Protein AF-A0A4S8QUR1-F1 (afdb_monomer)

Solvent-accessible surface area (backbone atoms only — not comparable to full-atom values): 4186 Å² total; per-residue (Å²): 133,66,66,68,58,55,57,52,52,53,50,56,51,53,48,52,51,51,44,53,51,31,50,51,51,26,54,51,28,48,52,50,28,53,55,39,44,54,34,32,77,69,66,75,41,61,69,65,58,33,53,54,34,46,53,51,24,54,51,30,47,52,51,35,48,40,60,72,67,46,86,80,80,86,90,129

pLDDT: mean 81.57, std 17.97, range [36.5, 98.25]

Sequence (76 aa):
MALSQSITMDRSFSHRIATRQALVYLRYAQAKTIAIAEAVLRGQFPINEWRQAYWLELGAETACIALHRGFGDHYH

Foldseek 3Di:
DPPVVVVVVVVVVVLVVQLVVLVVQLVVLVVVLVVVVVCVVVVNDPVVSSVVSVVSNVVSVVSNCCSVVPDDDPDD

Secondary structure (DSSP, 8-state):
--HHHHHHHHHHHHHHHHHHHHHHHHHHHHHHHHHHHHHHHTTSS-HHHHHHHHHHHHHHHHHHHHHHH-SS----

Structure (mmCIF, N/CA/C/O backbone):
data_AF-A0A4S8QUR1-F1
#
_entry.id   AF-A0A4S8QUR1-F1
#
loop_
_atom_site.group_PDB
_atom_site.id
_atom_site.type_symbol
_atom_site.label_atom_id
_atom_site.label_alt_id
_atom_site.label_comp_id
_atom_site.label_asym_id
_atom_site.label_entity_id
_atom_site.label_seq_id
_atom_site.pdbx_PDB_ins_code
_atom_site.Cartn_x
_atom_site.Cartn_y
_atom_site.Cartn_z
_atom_site.occupancy
_atom_site.B_iso_or_equiv
_atom_site.auth_seq_id
_atom_site.auth_comp_id
_atom_site.auth_asym_id
_atom_site.auth_atom_id
_atom_site.pdbx_PDB_model_num
ATOM 1 N N . MET A 1 1 ? 21.825 -6.614 -38.816 1.00 48.59 1 MET A N 1
ATOM 2 C CA . MET A 1 1 ? 21.934 -5.675 -37.672 1.00 48.59 1 MET A CA 1
ATOM 3 C C . MET A 1 1 ? 20.615 -4.972 -37.283 1.00 48.59 1 MET A C 1
ATOM 5 O O . MET A 1 1 ? 20.663 -4.084 -36.449 1.00 48.59 1 MET A O 1
ATOM 9 N N . ALA A 1 2 ? 19.432 -5.382 -37.776 1.00 52.62 2 ALA A N 1
ATOM 10 C CA . ALA A 1 2 ? 18.153 -4.705 -37.473 1.00 52.62 2 ALA A CA 1
ATOM 11 C C . ALA A 1 2 ? 17.346 -5.306 -36.294 1.00 52.62 2 ALA A C 1
ATOM 13 O O . ALA A 1 2 ? 16.565 -4.609 -35.655 1.00 52.62 2 ALA A O 1
ATOM 14 N N . LEU A 1 3 ? 17.557 -6.585 -35.954 1.00 53.03 3 LEU A N 1
ATOM 15 C CA . LEU A 1 3 ? 16.791 -7.274 -34.900 1.00 53.03 3 LEU A CA 1
ATOM 16 C C . LEU A 1 3 ? 17.094 -6.740 -33.488 1.00 53.03 3 LEU A C 1
ATOM 18 O O . LEU A 1 3 ? 16.180 -6.588 -32.682 1.00 53.03 3 LEU A O 1
ATOM 22 N N . SER A 1 4 ? 18.355 -6.378 -33.221 1.00 52.34 4 SER A N 1
ATOM 23 C CA . SER A 1 4 ? 18.812 -5.864 -31.919 1.00 52.34 4 SER A CA 1
ATOM 24 C C . SER A 1 4 ? 18.119 -4.554 -31.514 1.00 52.34 4 SER A C 1
ATOM 26 O O . SER A 1 4 ? 17.720 -4.405 -30.360 1.00 52.34 4 SER A O 1
ATOM 28 N N . GLN A 1 5 ? 17.894 -3.644 -32.473 1.00 53.44 5 GLN A N 1
ATOM 29 C CA . GLN A 1 5 ? 17.254 -2.343 -32.228 1.00 53.44 5 GLN A CA 1
ATOM 30 C C . GLN A 1 5 ? 15.741 -2.462 -31.984 1.00 53.44 5 GLN A C 1
ATOM 32 O O . GLN A 1 5 ? 15.194 -1.750 -31.144 1.00 53.44 5 GLN A O 1
ATOM 37 N N . SER A 1 6 ? 15.063 -3.398 -32.661 1.00 55.12 6 SER A N 1
ATOM 38 C CA . SER A 1 6 ? 13.623 -3.621 -32.449 1.00 55.12 6 SER A CA 1
ATOM 39 C C . SER A 1 6 ? 13.316 -4.181 -31.051 1.00 55.12 6 SER A C 1
ATOM 41 O O . SER A 1 6 ? 12.398 -3.711 -30.384 1.00 55.12 6 SER A O 1
ATOM 43 N N . ILE A 1 7 ? 14.152 -5.106 -30.556 1.00 58.94 7 ILE A N 1
ATOM 44 C CA . ILE A 1 7 ? 13.994 -5.743 -29.238 1.00 58.94 7 ILE A CA 1
ATOM 45 C C . ILE A 1 7 ? 14.274 -4.744 -28.104 1.00 58.94 7 ILE A C 1
ATOM 47 O O . ILE A 1 7 ? 13.624 -4.781 -27.059 1.00 58.94 7 ILE A O 1
ATOM 51 N N . THR A 1 8 ? 15.225 -3.823 -28.294 1.00 57.94 8 THR A N 1
ATOM 52 C CA . THR A 1 8 ? 15.523 -2.773 -27.304 1.00 57.94 8 THR A CA 1
ATOM 53 C C . THR A 1 8 ? 14.430 -1.707 -27.240 1.00 57.94 8 THR A C 1
ATOM 55 O O . THR A 1 8 ? 14.068 -1.281 -26.140 1.00 57.94 8 THR A O 1
ATOM 58 N N . MET A 1 9 ? 13.849 -1.309 -28.379 1.00 60.19 9 MET A N 1
ATOM 59 C CA . MET A 1 9 ? 12.717 -0.374 -28.399 1.00 60.19 9 MET A CA 1
ATOM 60 C C . MET A 1 9 ? 11.494 -0.936 -27.665 1.00 60.19 9 MET A C 1
ATOM 62 O O . MET A 1 9 ? 10.935 -0.236 -26.817 1.00 60.19 9 MET A O 1
ATOM 66 N N . ASP A 1 10 ? 11.136 -2.196 -27.920 1.00 64.25 10 ASP A N 1
ATOM 67 C CA . ASP A 1 10 ? 9.960 -2.847 -27.328 1.00 64.25 10 ASP A CA 1
ATOM 68 C C . ASP A 1 10 ? 10.089 -3.025 -25.800 1.00 64.25 10 ASP A C 1
ATOM 70 O O . ASP A 1 10 ? 9.176 -2.703 -25.030 1.00 64.25 10 ASP A O 1
ATOM 74 N N . ARG A 1 11 ? 11.289 -3.389 -25.320 1.00 60.28 11 ARG A N 1
ATOM 75 C CA . ARG A 1 11 ? 11.604 -3.429 -23.879 1.00 60.28 11 ARG A CA 1
ATOM 76 C C . ARG A 1 11 ? 11.497 -2.053 -23.223 1.00 60.28 11 ARG A C 1
ATOM 78 O O . ARG A 1 11 ? 10.928 -1.939 -22.141 1.00 60.28 11 ARG A O 1
ATOM 85 N N . SER A 1 12 ? 11.992 -0.999 -23.877 1.00 66.62 12 SER A N 1
ATOM 86 C CA . SER A 1 12 ? 11.938 0.370 -23.338 1.00 66.62 12 SER A CA 1
ATOM 87 C C . SER A 1 12 ? 10.508 0.920 -23.233 1.00 66.62 12 SER A C 1
ATOM 89 O O . SER A 1 12 ? 10.209 1.728 -22.349 1.00 66.62 12 SER A O 1
ATOM 91 N N . PHE A 1 13 ? 9.624 0.515 -24.148 1.00 68.38 13 PHE A N 1
ATOM 92 C CA . PHE A 1 13 ? 8.223 0.924 -24.170 1.00 68.38 13 PHE A CA 1
ATOM 93 C C . PHE A 1 13 ? 7.418 0.155 -23.119 1.00 68.38 13 PHE A C 1
ATOM 95 O O . PHE A 1 13 ? 6.739 0.769 -22.294 1.00 68.38 13 PHE A O 1
ATOM 102 N N . SER A 1 14 ? 7.596 -1.167 -23.069 1.00 76.44 14 SER A N 1
ATOM 103 C CA . SER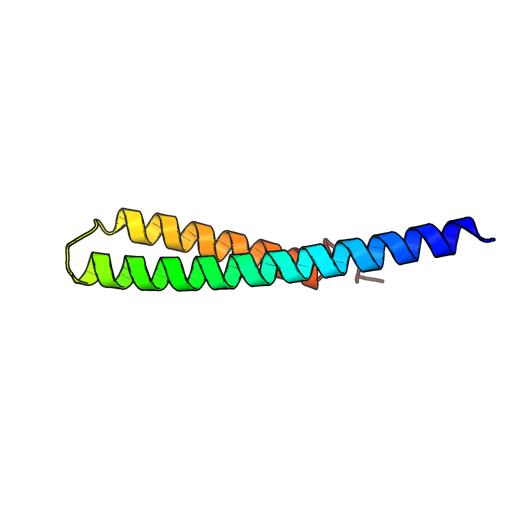 A 1 14 ? 6.994 -2.044 -22.059 1.00 76.44 14 SER A CA 1
ATOM 104 C C . SER A 1 14 ? 7.392 -1.637 -20.638 1.00 76.44 14 SER A C 1
ATOM 106 O O . SER A 1 14 ? 6.539 -1.526 -19.759 1.00 76.44 14 SER A O 1
ATOM 108 N N . HIS A 1 15 ? 8.669 -1.309 -20.426 1.00 75.31 15 HIS A N 1
ATOM 109 C CA . HIS A 1 15 ? 9.170 -0.815 -19.145 1.00 75.31 15 HIS A CA 1
ATOM 110 C C . HIS A 1 15 ? 8.510 0.508 -18.741 1.00 75.31 15 HIS A C 1
ATOM 112 O O . HIS A 1 15 ? 8.034 0.645 -17.619 1.00 75.31 15 HIS A O 1
ATOM 118 N N . ARG A 1 16 ? 8.408 1.477 -19.662 1.00 78.00 16 ARG A N 1
ATOM 119 C CA . ARG A 1 16 ? 7.743 2.765 -19.397 1.00 78.00 16 ARG A CA 1
ATOM 120 C C . ARG A 1 16 ? 6.270 2.598 -19.021 1.00 78.00 16 ARG A C 1
ATOM 122 O O . ARG A 1 16 ? 5.796 3.289 -18.117 1.00 78.00 16 ARG A O 1
ATOM 129 N N . ILE A 1 17 ? 5.552 1.688 -19.681 1.00 82.19 17 ILE A N 1
ATOM 130 C CA . ILE A 1 17 ? 4.159 1.373 -19.338 1.00 82.19 17 ILE A CA 1
ATOM 131 C C . ILE A 1 17 ? 4.081 0.735 -17.949 1.00 82.19 17 ILE A C 1
ATOM 133 O O . ILE A 1 17 ? 3.278 1.186 -17.132 1.00 82.19 17 ILE A O 1
ATOM 137 N N . ALA A 1 18 ? 4.940 -0.244 -17.657 1.00 82.75 18 ALA A N 1
ATOM 138 C CA . ALA A 1 18 ? 4.986 -0.913 -16.360 1.00 82.75 18 ALA A CA 1
ATOM 139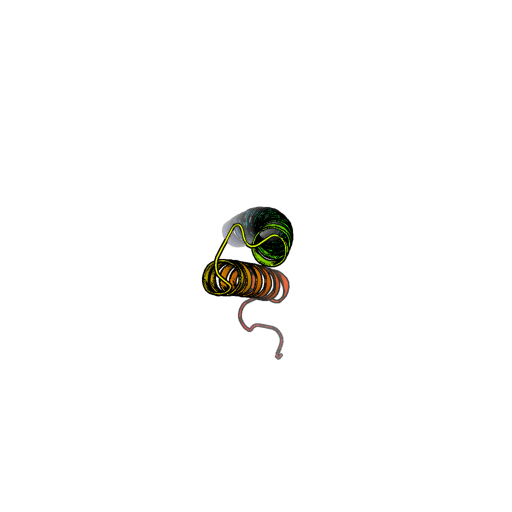 C C . ALA A 1 18 ? 5.287 0.072 -15.218 1.00 82.75 18 ALA A C 1
ATOM 141 O O . ALA A 1 18 ? 4.561 0.102 -14.226 1.00 82.75 18 ALA A O 1
ATOM 142 N N . THR A 1 19 ? 6.286 0.948 -15.378 1.00 82.44 19 THR A N 1
ATOM 143 C CA . THR A 1 19 ? 6.600 1.998 -14.396 1.00 82.44 19 THR A CA 1
ATOM 144 C C . THR A 1 19 ? 5.411 2.936 -14.184 1.00 82.44 19 THR A C 1
ATOM 146 O O . THR A 1 19 ? 5.066 3.258 -13.048 1.00 82.44 19 THR A O 1
ATOM 149 N N . ARG A 1 20 ? 4.739 3.364 -15.261 1.00 85.31 20 ARG A N 1
ATOM 150 C CA . ARG A 1 20 ? 3.574 4.252 -15.156 1.00 85.31 20 ARG A CA 1
ATOM 151 C C . ARG A 1 20 ? 2.409 3.581 -14.430 1.00 85.31 20 ARG A C 1
ATOM 153 O O . ARG A 1 20 ? 1.776 4.224 -13.598 1.00 85.31 20 ARG A O 1
ATOM 160 N N . GLN A 1 21 ? 2.129 2.314 -14.725 1.00 87.19 21 GLN A N 1
ATOM 161 C CA . GLN A 1 21 ? 1.085 1.556 -14.035 1.00 87.19 21 GLN A CA 1
ATOM 162 C C . GLN A 1 21 ? 1.424 1.365 -12.556 1.00 87.19 21 GLN A C 1
ATOM 164 O O . GLN A 1 21 ? 0.574 1.628 -11.711 1.00 87.19 21 GLN A O 1
ATOM 169 N N . ALA A 1 22 ? 2.667 1.007 -12.226 1.00 86.94 22 ALA A N 1
ATOM 170 C CA . ALA A 1 22 ? 3.111 0.865 -10.841 1.00 86.94 22 ALA A CA 1
ATOM 171 C C . ALA A 1 22 ? 2.951 2.166 -10.039 1.00 86.94 22 ALA A C 1
ATOM 173 O O . ALA A 1 22 ? 2.459 2.132 -8.914 1.00 86.94 22 ALA A O 1
ATOM 174 N N . LEU A 1 23 ? 3.258 3.323 -10.636 1.00 89.25 23 LEU A N 1
ATOM 175 C CA . LEU A 1 23 ? 3.016 4.630 -10.012 1.00 89.25 23 LEU A CA 1
ATOM 176 C C . LEU A 1 23 ? 1.528 4.900 -9.754 1.00 89.25 23 LEU A C 1
ATOM 178 O O . LEU A 1 23 ? 1.173 5.461 -8.718 1.00 89.25 23 LEU A O 1
ATOM 182 N N . VAL A 1 24 ? 0.648 4.513 -10.682 1.00 91.06 24 VAL A N 1
ATOM 183 C CA . VAL A 1 24 ? -0.806 4.638 -10.493 1.00 91.06 24 VAL A CA 1
ATOM 184 C C . VAL A 1 24 ? -1.276 3.736 -9.350 1.00 91.06 24 VAL A C 1
ATOM 186 O O . VAL A 1 24 ? -2.014 4.200 -8.481 1.00 91.06 24 VAL A O 1
ATOM 189 N N . TYR A 1 25 ? -0.812 2.486 -9.307 1.00 90.12 25 TYR A N 1
ATOM 190 C CA . TYR A 1 25 ? -1.139 1.551 -8.230 1.00 90.12 25 TYR A CA 1
ATOM 191 C C . TYR A 1 25 ? -0.629 2.022 -6.867 1.00 90.12 25 TYR A C 1
ATOM 193 O O . TYR A 1 25 ? -1.375 1.937 -5.896 1.00 90.12 25 TYR A O 1
ATOM 201 N N . LEU A 1 26 ? 0.585 2.575 -6.793 1.00 93.56 26 LEU A N 1
ATOM 202 C CA . LE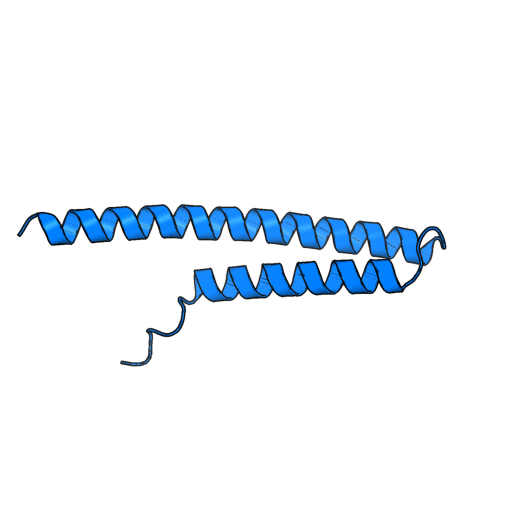U A 1 26 ? 1.128 3.142 -5.558 1.00 93.56 26 LEU A CA 1
ATOM 203 C C . LEU A 1 26 ? 0.261 4.295 -5.043 1.00 93.56 26 LEU A C 1
ATOM 205 O O . LEU A 1 26 ? -0.142 4.287 -3.885 1.00 93.56 26 LEU A O 1
ATOM 209 N N . ARG A 1 27 ? -0.103 5.249 -5.910 1.00 94.88 27 ARG A N 1
ATOM 210 C CA . ARG A 1 27 ? -0.986 6.366 -5.525 1.00 94.88 27 ARG A CA 1
ATOM 211 C C . ARG A 1 27 ? -2.353 5.885 -5.047 1.00 94.88 27 ARG A C 1
ATOM 213 O O . ARG A 1 27 ? -2.899 6.429 -4.091 1.00 94.88 27 ARG A O 1
ATOM 220 N N . TYR A 1 28 ? -2.906 4.871 -5.709 1.00 94.94 28 TYR A N 1
ATOM 221 C CA . TYR A 1 28 ? -4.165 4.264 -5.292 1.00 94.94 28 TYR A CA 1
ATOM 222 C C . TYR A 1 28 ? -4.041 3.585 -3.921 1.00 94.94 28 TYR A C 1
ATOM 224 O O . TYR A 1 28 ? -4.900 3.784 -3.063 1.00 94.94 28 TYR A O 1
ATOM 232 N N . ALA A 1 29 ? -2.966 2.826 -3.695 1.00 94.06 29 ALA A N 1
ATOM 233 C CA . ALA A 1 29 ? -2.710 2.167 -2.420 1.00 94.06 29 ALA A CA 1
ATOM 234 C C . ALA A 1 29 ? -2.543 3.185 -1.282 1.00 94.06 29 ALA A C 1
ATOM 236 O O . ALA A 1 29 ? -3.217 3.050 -0.268 1.00 94.06 29 ALA A O 1
ATOM 237 N N . GLN A 1 30 ? -1.771 4.256 -1.494 1.00 96.62 30 GLN A N 1
ATOM 238 C CA . GLN A 1 30 ? -1.615 5.368 -0.546 1.00 96.62 30 GLN A CA 1
ATOM 239 C C . GLN A 1 30 ? -2.961 6.000 -0.171 1.00 96.62 30 GLN A C 1
ATOM 241 O O . GLN A 1 30 ? -3.294 6.128 1.007 1.00 96.62 30 GLN A O 1
ATOM 246 N N . ALA A 1 31 ? -3.778 6.353 -1.170 1.00 96.56 31 ALA A N 1
ATOM 247 C CA . ALA A 1 31 ? -5.101 6.926 -0.927 1.00 96.56 31 ALA A CA 1
ATOM 248 C C . ALA A 1 31 ? -6.002 5.967 -0.130 1.00 96.56 31 ALA A C 1
ATOM 250 O O . ALA A 1 31 ? -6.713 6.388 0.784 1.00 96.56 31 ALA A O 1
ATOM 251 N N . LYS A 1 32 ? -5.942 4.666 -0.440 1.00 95.75 32 LYS A N 1
ATOM 252 C CA . LYS A 1 32 ? -6.692 3.630 0.274 1.00 95.75 32 LYS A CA 1
ATOM 253 C C . LY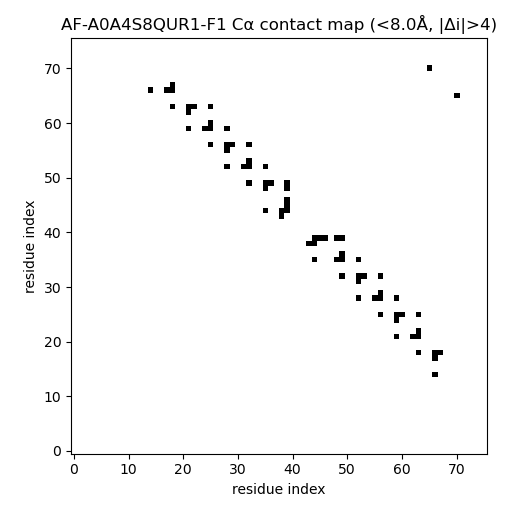S A 1 32 ? -6.225 3.484 1.725 1.00 95.75 32 LYS A C 1
ATOM 255 O O . LYS A 1 32 ? -7.074 3.403 2.611 1.00 95.75 32 LYS A O 1
ATOM 260 N N . THR A 1 33 ? -4.918 3.473 1.984 1.00 97.69 33 THR A N 1
ATOM 261 C CA . THR A 1 33 ? -4.372 3.397 3.347 1.00 97.69 33 THR A CA 1
ATOM 262 C C . THR A 1 33 ? -4.816 4.588 4.185 1.00 97.69 33 THR A C 1
ATOM 264 O O . THR A 1 33 ? -5.250 4.388 5.317 1.00 97.69 33 THR A O 1
ATOM 267 N N . ILE A 1 34 ? -4.781 5.807 3.629 1.00 97.62 34 ILE A N 1
ATOM 268 C CA . ILE A 1 34 ? -5.251 7.021 4.317 1.00 97.62 34 ILE A CA 1
ATOM 269 C C . ILE A 1 34 ? -6.742 6.904 4.652 1.00 97.62 34 ILE A C 1
ATOM 271 O O . ILE A 1 34 ? -7.127 7.083 5.805 1.00 97.62 34 ILE A O 1
ATOM 275 N N . ALA A 1 35 ? -7.578 6.528 3.679 1.00 97.75 35 ALA A N 1
ATOM 276 C CA . ALA A 1 35 ? -9.016 6.375 3.899 1.00 97.75 35 ALA A CA 1
ATOM 277 C C . ALA A 1 35 ? -9.337 5.322 4.978 1.00 97.75 35 ALA A C 1
ATOM 279 O O . ALA A 1 35 ? -10.209 5.533 5.822 1.00 97.75 35 ALA A O 1
ATOM 280 N N . ILE A 1 36 ? -8.615 4.197 4.988 1.00 97.25 36 ILE A N 1
ATOM 281 C CA . ILE A 1 36 ? -8.787 3.156 6.008 1.00 97.25 36 ILE A CA 1
ATOM 282 C C . ILE A 1 36 ? -8.260 3.629 7.366 1.00 97.25 36 ILE A C 1
ATOM 284 O O . ILE A 1 36 ? -8.895 3.350 8.379 1.00 97.25 36 ILE A O 1
ATOM 288 N N . ALA A 1 37 ? -7.154 4.377 7.414 1.00 97.69 37 ALA A N 1
ATOM 289 C CA . ALA A 1 37 ? -6.654 4.966 8.655 1.00 97.69 37 ALA A CA 1
ATOM 290 C C . ALA A 1 37 ? -7.703 5.892 9.288 1.00 97.69 37 ALA A C 1
ATOM 292 O O . ALA A 1 37 ? -7.998 5.764 10.475 1.00 97.69 37 ALA A O 1
ATOM 293 N N . GLU A 1 38 ? -8.329 6.765 8.494 1.00 98.25 38 GLU A N 1
ATOM 294 C CA . GLU A 1 38 ? -9.423 7.622 8.962 1.00 98.25 38 GLU A CA 1
ATOM 295 C C . GLU A 1 38 ? -10.618 6.808 9.476 1.00 98.25 38 GLU A C 1
ATOM 297 O O . GLU A 1 38 ? -11.171 7.121 10.531 1.00 98.25 38 GLU A O 1
ATOM 302 N N . ALA A 1 39 ? -11.005 5.744 8.769 1.00 97.38 39 ALA A N 1
ATOM 303 C CA . ALA A 1 39 ? -12.096 4.866 9.187 1.00 97.38 39 ALA A CA 1
ATOM 304 C C . ALA A 1 39 ? -11.779 4.114 10.495 1.00 97.38 39 ALA A C 1
ATOM 306 O O . ALA A 1 39 ? -12.654 3.983 11.353 1.00 97.38 39 ALA A O 1
ATOM 307 N N . VAL A 1 40 ? -10.532 3.675 10.694 1.00 97.44 40 VAL A N 1
ATOM 308 C CA . VAL A 1 40 ? -10.075 3.066 11.953 1.00 97.44 40 VAL A CA 1
ATOM 309 C C . VAL A 1 40 ? -10.105 4.081 13.095 1.00 97.44 40 VAL A C 1
ATOM 311 O O . VAL A 1 40 ? -10.620 3.768 14.167 1.00 97.44 40 VAL A O 1
ATOM 314 N N . LEU A 1 41 ? -9.636 5.313 12.872 1.00 97.25 41 LEU A N 1
ATOM 315 C CA . LEU A 1 41 ? -9.695 6.385 13.878 1.00 97.25 41 LEU A CA 1
ATOM 316 C C . LEU A 1 41 ? -11.136 6.745 14.271 1.00 97.25 41 LEU A C 1
ATOM 318 O O . LEU A 1 41 ? -11.387 7.131 15.409 1.00 97.25 41 LEU A O 1
ATOM 322 N N . ARG A 1 42 ? -12.092 6.582 13.349 1.00 98.12 42 ARG A N 1
ATOM 323 C CA . ARG A 1 42 ? -13.533 6.745 13.604 1.00 98.12 42 ARG A CA 1
ATOM 324 C C . ARG A 1 42 ? -14.194 5.507 14.225 1.00 98.12 42 ARG A C 1
ATOM 326 O O . ARG A 1 42 ? -15.398 5.531 14.460 1.00 98.12 42 ARG A O 1
ATOM 333 N N . GLY A 1 43 ? -13.449 4.423 14.454 1.00 97.00 43 GLY A N 1
ATOM 334 C CA . GLY A 1 43 ? -13.970 3.161 14.988 1.00 97.00 43 GLY A CA 1
ATOM 335 C C . GLY A 1 43 ? -14.844 2.366 14.012 1.00 97.00 43 GLY A C 1
ATOM 336 O O . GLY A 1 43 ? -15.548 1.454 14.432 1.00 97.00 43 GLY A O 1
ATOM 337 N N . GLN A 1 44 ? -14.825 2.701 12.718 1.00 97.88 44 GLN A N 1
ATOM 338 C CA . GLN A 1 44 ? -15.629 2.037 11.683 1.00 97.88 44 GLN A CA 1
ATOM 339 C C . GLN A 1 44 ? -14.997 0.721 11.218 1.00 97.88 44 GLN A C 1
ATOM 341 O O . GLN A 1 44 ? -15.708 -0.200 10.823 1.00 97.88 44 GLN A O 1
ATOM 346 N N . PHE A 1 45 ? -13.667 0.628 11.292 1.00 96.50 45 PHE A N 1
ATOM 347 C CA . PHE A 1 45 ? -12.906 -0.574 10.969 1.00 96.50 45 PHE A CA 1
ATOM 348 C C . PHE A 1 45 ? -11.949 -0.960 12.098 1.00 96.50 45 PHE A C 1
ATOM 350 O O . PHE A 1 45 ? -11.470 -0.092 12.832 1.00 96.50 45 PHE A O 1
ATOM 357 N N . PRO A 1 46 ? -11.626 -2.258 12.237 1.00 97.38 46 PRO A N 1
ATOM 358 C CA . PRO A 1 46 ? -10.591 -2.698 13.158 1.00 97.38 46 PRO A CA 1
ATOM 359 C C . PRO A 1 46 ? -9.198 -2.325 12.635 1.00 97.38 46 PRO A C 1
ATOM 361 O O . PRO A 1 46 ? -8.956 -2.263 11.430 1.00 97.38 46 PRO A O 1
ATOM 364 N N . ILE A 1 47 ? -8.232 -2.183 13.548 1.00 95.94 47 ILE A N 1
ATOM 365 C CA . ILE A 1 47 ? -6.829 -1.855 13.223 1.00 95.94 47 ILE A CA 1
ATOM 366 C C . ILE A 1 47 ? -6.175 -2.837 12.230 1.00 95.94 47 ILE A C 1
ATOM 368 O O . ILE A 1 47 ? -5.237 -2.482 11.516 1.00 95.94 47 ILE A O 1
ATOM 372 N N . ASN A 1 48 ? -6.680 -4.072 12.153 1.00 97.50 48 ASN A N 1
ATOM 373 C CA . ASN A 1 48 ? -6.202 -5.077 11.207 1.00 97.50 48 ASN A CA 1
ATOM 374 C C . ASN A 1 48 ? -6.464 -4.689 9.742 1.00 97.50 48 ASN A C 1
ATOM 376 O O . ASN A 1 48 ? -5.630 -5.009 8.899 1.00 97.50 48 ASN A O 1
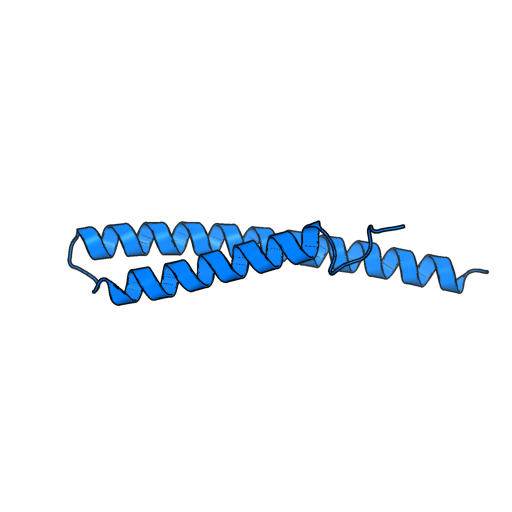ATOM 380 N N . GLU A 1 49 ? -7.546 -3.963 9.442 1.00 95.75 49 GLU A N 1
ATOM 381 C CA . GLU A 1 49 ? -7.829 -3.469 8.084 1.00 95.75 49 GLU A CA 1
ATOM 382 C C . GLU A 1 49 ? -6.777 -2.451 7.643 1.00 95.75 49 GLU A C 1
ATOM 384 O O . GLU A 1 49 ? -6.237 -2.529 6.539 1.00 95.75 49 GLU A O 1
ATOM 389 N N . TRP A 1 50 ? -6.404 -1.532 8.541 1.00 96.19 50 TRP A N 1
ATOM 390 C CA . TRP A 1 50 ? -5.321 -0.588 8.273 1.00 96.19 50 TRP A CA 1
ATOM 391 C C . TRP A 1 50 ? -3.991 -1.309 8.047 1.00 96.19 50 TRP A C 1
ATOM 393 O O . TRP A 1 50 ? -3.274 -0.994 7.100 1.00 96.19 50 TRP A O 1
ATOM 403 N N . ARG A 1 51 ? -3.686 -2.335 8.853 1.00 96.69 51 ARG A N 1
ATOM 404 C CA . ARG A 1 51 ? -2.467 -3.138 8.681 1.00 96.69 51 ARG A CA 1
ATOM 405 C C . ARG A 1 51 ? -2.421 -3.819 7.311 1.00 96.69 51 ARG A C 1
ATOM 407 O O . ARG A 1 51 ? -1.371 -3.824 6.678 1.00 96.69 51 ARG A O 1
ATOM 414 N N . GLN A 1 52 ? -3.533 -4.390 6.850 1.00 95.50 52 GLN A N 1
ATOM 415 C CA . GLN A 1 52 ? -3.610 -5.004 5.521 1.00 95.50 52 GLN A CA 1
ATOM 416 C C . GLN A 1 52 ? -3.410 -3.971 4.405 1.00 95.50 52 GLN A C 1
ATOM 418 O O . GLN A 1 52 ? -2.652 -4.224 3.471 1.00 95.50 52 GLN A O 1
ATOM 423 N N . ALA A 1 53 ? -4.041 -2.799 4.518 1.00 94.31 53 ALA A N 1
ATOM 424 C CA . ALA A 1 53 ? -3.874 -1.710 3.558 1.00 94.31 53 ALA A CA 1
ATOM 425 C C . ALA A 1 53 ? -2.418 -1.227 3.481 1.00 94.31 53 ALA A C 1
ATOM 427 O O . ALA A 1 53 ? -1.867 -1.099 2.390 1.00 94.31 53 ALA A O 1
ATOM 428 N N . TYR A 1 54 ? -1.773 -1.070 4.638 1.00 95.56 54 TYR A N 1
ATOM 429 C CA . TYR A 1 54 ? -0.374 -0.669 4.736 1.00 95.56 54 TYR A CA 1
ATOM 430 C C . TYR A 1 54 ? 0.579 -1.668 4.059 1.00 95.56 54 TYR A C 1
ATOM 432 O O . TYR A 1 54 ? 1.478 -1.267 3.324 1.00 95.56 54 TYR A O 1
ATOM 440 N N . TRP A 1 55 ? 0.360 -2.978 4.226 1.00 96.06 55 TRP A N 1
ATOM 441 C CA . TRP A 1 55 ? 1.162 -3.991 3.525 1.00 96.06 55 TRP A CA 1
ATOM 442 C C . TRP A 1 55 ? 1.007 -3.927 2.000 1.00 96.06 55 TRP A C 1
ATOM 444 O O . TRP A 1 55 ? 1.982 -4.145 1.278 1.00 96.06 55 TRP A O 1
ATOM 454 N N . LEU A 1 56 ? -0.191 -3.610 1.498 1.00 92.81 56 LEU A N 1
ATOM 455 C CA . LEU A 1 56 ? -0.419 -3.424 0.061 1.00 92.81 56 LEU A CA 1
ATOM 456 C C . LEU A 1 56 ? 0.308 -2.186 -0.475 1.00 92.81 56 LEU A C 1
ATOM 458 O O . LEU A 1 56 ? 0.887 -2.245 -1.559 1.00 92.81 56 LEU A O 1
ATOM 462 N N . GLU A 1 57 ? 0.302 -1.087 0.279 1.00 94.69 57 GLU A N 1
ATOM 463 C CA . GLU A 1 57 ? 1.051 0.126 -0.059 1.00 94.69 57 GLU A CA 1
ATOM 464 C C . GLU A 1 57 ? 2.556 -0.141 -0.124 1.00 94.69 57 GLU A C 1
ATOM 466 O O . GLU A 1 57 ? 3.185 0.171 -1.135 1.00 94.69 57 GLU A O 1
ATOM 471 N N . LEU A 1 58 ? 3.109 -0.815 0.889 1.00 94.75 58 LEU A N 1
ATOM 472 C CA . LEU A 1 58 ? 4.525 -1.181 0.925 1.00 94.75 58 LEU A CA 1
ATOM 473 C C . LEU A 1 58 ? 4.914 -2.083 -0.260 1.00 94.75 58 LEU A C 1
ATOM 475 O O . LEU A 1 58 ? 5.964 -1.903 -0.882 1.00 94.75 58 LEU A O 1
ATOM 479 N N . GLY A 1 59 ? 4.054 -3.045 -0.611 1.00 92.06 59 GLY A N 1
ATOM 480 C CA . GLY A 1 59 ? 4.242 -3.897 -1.785 1.00 92.06 59 GLY A CA 1
ATOM 481 C C . GLY A 1 59 ? 4.247 -3.105 -3.096 1.00 92.06 59 GLY A C 1
ATOM 482 O O . GLY A 1 59 ? 5.116 -3.322 -3.944 1.00 92.06 59 GLY A O 1
ATOM 483 N N . ALA A 1 60 ? 3.325 -2.151 -3.253 1.00 90.69 60 ALA A N 1
ATOM 484 C CA . ALA A 1 60 ? 3.264 -1.282 -4.426 1.00 90.69 60 ALA A CA 1
ATOM 485 C C . ALA A 1 60 ? 4.489 -0.356 -4.529 1.00 90.69 60 ALA A C 1
ATOM 487 O O . ALA A 1 60 ? 5.026 -0.162 -5.622 1.00 90.69 60 ALA A O 1
ATOM 488 N N . GLU A 1 61 ? 4.973 0.172 -3.402 1.00 91.12 61 GLU A N 1
ATOM 489 C CA . GLU A 1 61 ? 6.182 0.998 -3.349 1.00 91.12 61 GLU A CA 1
ATOM 490 C C . GLU A 1 61 ? 7.416 0.186 -3.750 1.00 91.12 61 GLU A C 1
ATOM 492 O O . GLU A 1 61 ? 8.189 0.599 -4.617 1.00 91.12 61 GLU A O 1
ATOM 497 N N . THR A 1 62 ? 7.546 -1.024 -3.203 1.00 89.81 62 THR A N 1
ATOM 498 C CA . THR A 1 62 ? 8.639 -1.948 -3.529 1.00 89.81 62 THR A CA 1
ATOM 499 C C . THR A 1 62 ? 8.639 -2.307 -5.015 1.00 89.81 62 THR A C 1
ATOM 501 O O . THR A 1 62 ? 9.689 -2.268 -5.659 1.00 89.81 62 THR A O 1
ATOM 504 N N . ALA A 1 63 ? 7.469 -2.594 -5.594 1.00 86.81 63 ALA A N 1
ATOM 505 C CA . ALA A 1 63 ? 7.335 -2.859 -7.025 1.00 86.81 63 ALA A CA 1
ATOM 506 C C . ALA A 1 63 ? 7.740 -1.643 -7.873 1.00 86.81 63 ALA A C 1
ATOM 508 O O . ALA A 1 63 ? 8.435 -1.790 -8.880 1.00 86.81 63 ALA A O 1
ATOM 509 N N . CYS A 1 64 ? 7.360 -0.433 -7.453 1.00 86.75 64 CYS A N 1
ATOM 510 C CA .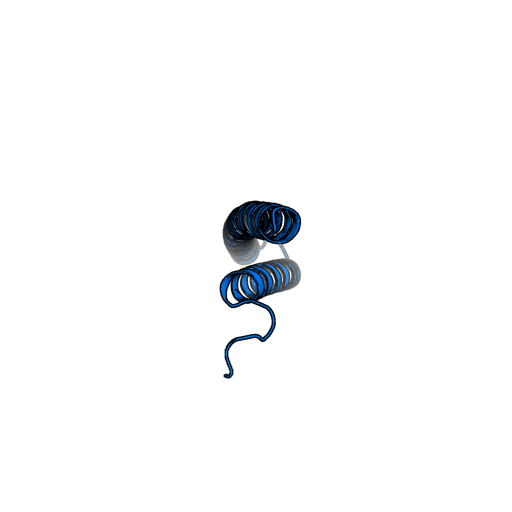 CYS A 1 64 ? 7.747 0.796 -8.136 1.00 86.75 64 CYS A CA 1
ATOM 511 C C . CYS A 1 64 ? 9.266 1.022 -8.085 1.00 86.75 64 CYS A C 1
ATOM 513 O O . CYS A 1 64 ? 9.866 1.364 -9.104 1.00 86.75 64 CYS A O 1
ATOM 515 N N . ILE A 1 65 ? 9.902 0.792 -6.932 1.00 84.94 65 ILE A N 1
ATOM 516 C CA . ILE A 1 65 ? 11.359 0.897 -6.770 1.00 84.94 65 ILE A CA 1
ATOM 517 C C . ILE A 1 65 ? 12.073 -0.139 -7.639 1.00 84.94 65 ILE A C 1
ATOM 519 O O . ILE A 1 65 ? 13.028 0.211 -8.329 1.00 84.94 65 ILE A O 1
ATOM 523 N N . ALA A 1 66 ? 11.606 -1.388 -7.643 1.00 84.44 66 ALA A N 1
ATOM 524 C CA . ALA A 1 66 ? 12.203 -2.459 -8.433 1.00 84.44 66 ALA A CA 1
ATOM 525 C C . ALA A 1 66 ? 12.112 -2.184 -9.943 1.00 84.44 66 ALA A C 1
ATOM 527 O O . ALA A 1 66 ? 13.081 -2.383 -10.673 1.00 84.44 66 ALA A O 1
ATOM 528 N N . LEU A 1 67 ? 10.978 -1.648 -10.405 1.00 81.62 67 LEU A N 1
ATOM 529 C CA . LEU A 1 67 ? 10.816 -1.205 -11.790 1.00 81.62 67 LEU A CA 1
ATOM 530 C C . LEU A 1 67 ? 11.636 0.049 -12.105 1.00 81.62 67 LEU A C 1
ATOM 532 O O . LEU A 1 67 ? 12.038 0.230 -13.241 1.00 81.62 67 LEU A O 1
ATOM 536 N N . HIS A 1 68 ? 11.881 0.942 -11.146 1.00 73.06 68 HIS A N 1
ATOM 537 C CA . HIS A 1 68 ? 12.653 2.156 -11.414 1.00 73.06 68 HIS A CA 1
ATOM 538 C C . HIS A 1 68 ? 14.168 1.919 -11.393 1.00 73.06 68 HIS A C 1
ATOM 540 O O . HIS A 1 68 ? 14.892 2.519 -12.180 1.00 73.06 68 HIS A O 1
ATOM 546 N N . ARG A 1 69 ? 14.650 1.046 -10.501 1.00 70.62 69 ARG A N 1
ATOM 547 C CA . ARG A 1 69 ? 16.077 0.722 -10.357 1.00 70.62 69 ARG A CA 1
ATOM 548 C C . ARG A 1 69 ? 16.539 -0.413 -11.274 1.00 70.62 69 ARG A C 1
ATOM 550 O O . ARG A 1 69 ? 17.742 -0.600 -11.420 1.00 70.62 69 ARG A O 1
ATOM 557 N N . GLY A 1 70 ? 15.603 -1.145 -11.881 1.00 59.22 70 GLY A N 1
ATOM 558 C CA . GLY A 1 70 ? 15.880 -2.430 -12.512 1.00 59.22 70 GLY A CA 1
ATOM 559 C C . GLY A 1 70 ? 16.200 -3.490 -11.453 1.00 59.22 70 GLY A C 1
ATOM 560 O O . GLY A 1 70 ? 16.835 -3.213 -10.433 1.00 59.22 70 GLY A O 1
ATOM 561 N N . PHE A 1 71 ? 15.767 -4.731 -11.667 1.00 53.75 71 PHE A N 1
ATOM 562 C CA . PHE A 1 71 ? 16.263 -5.848 -10.864 1.00 53.75 71 PHE A CA 1
ATOM 563 C C . PHE A 1 71 ? 17.741 -6.085 -11.216 1.00 53.75 71 PHE A C 1
ATOM 565 O O . PHE A 1 71 ? 18.040 -6.804 -12.159 1.00 53.75 71 PHE A O 1
ATOM 572 N N . GLY A 1 72 ? 18.640 -5.442 -10.465 1.00 49.25 72 GLY A N 1
ATOM 573 C CA . GLY A 1 72 ? 20.060 -5.782 -10.349 1.00 49.25 72 GLY A CA 1
ATOM 574 C C . GLY A 1 72 ? 20.893 -5.728 -11.629 1.00 49.25 72 GLY A C 1
ATOM 575 O O . GLY A 1 72 ? 21.349 -6.777 -12.063 1.00 49.25 72 GLY A O 1
ATOM 576 N N . ASP A 1 73 ? 21.175 -4.536 -12.173 1.00 47.75 73 ASP A N 1
ATOM 577 C CA . ASP A 1 73 ? 22.138 -4.450 -13.288 1.00 47.75 73 ASP A CA 1
ATOM 578 C C . ASP A 1 73 ? 22.976 -3.157 -13.372 1.00 47.75 73 ASP A C 1
ATOM 580 O O . ASP A 1 73 ? 23.268 -2.672 -14.460 1.00 47.75 73 ASP A O 1
ATOM 584 N N . HIS A 1 74 ? 23.407 -2.587 -12.236 1.00 45.38 74 HIS A N 1
ATOM 585 C CA . HIS A 1 74 ? 24.387 -1.479 -12.216 1.00 45.38 74 HIS A CA 1
ATOM 586 C C . HIS A 1 74 ? 25.514 -1.679 -11.187 1.00 45.38 74 HIS A C 1
ATOM 588 O O . HIS A 1 74 ? 25.835 -0.787 -10.405 1.00 45.38 74 HIS A O 1
ATOM 594 N N . TYR A 1 75 ? 26.137 -2.857 -11.214 1.00 39.38 75 TYR A N 1
ATOM 595 C CA . TYR A 1 75 ? 27.519 -3.030 -10.761 1.00 39.38 75 TYR A CA 1
ATOM 596 C C . TYR A 1 75 ? 28.357 -3.525 -11.940 1.00 39.38 75 TYR A C 1
ATOM 598 O O . TYR A 1 75 ? 28.595 -4.721 -12.057 1.00 39.38 75 TYR A O 1
ATOM 606 N N . HIS A 1 76 ? 28.764 -2.609 -12.819 1.00 36.50 76 HIS A N 1
ATOM 607 C CA . HIS A 1 76 ? 29.940 -2.741 -13.681 1.00 36.50 76 HIS A CA 1
ATOM 608 C C . HIS A 1 76 ? 30.432 -1.358 -14.098 1.00 36.50 76 HIS A C 1
ATOM 610 O O . HIS A 1 76 ? 29.578 -0.521 -14.469 1.00 36.50 76 HIS A O 1
#

Radius of gyration: 17.99 Å; Cα contacts (8 Å, |Δi|>4): 37; chains: 1; bounding box: 46×15×53 Å

Mean predicted aligned error: 8.97 Å

Organism: NCBI:txid278940

Nearest PDB structures (foldseek):
  4l8j-assembly1_A-2  TM=9.365E-01  e=9.571E-01  Bacteroides eggerthii DSM 20697
  5c21-assembly1_A  TM=9.633E-01  e=6.519E+00  Escherichia coli

=== Feature glossary ===
Legend for the data blocks above and below:

— What the protein is —

The amino-acid sequence is the protein's primary structure: the linear order of residues from the N-terminus to the C-terminus, written in one-letter code. Everything else here — the 3D coordinates, the secondary structure, the domain annotations — is ultimately a consequence of this string.

Functional annotations link the protein to curated databases. InterPro entries identify conserved domains and families by matching the sequence against member-database signatures (Pfam, PROSITE, CDD, …). Gene Ontology (GO) terms describe molecular function, biological process, and cellular component in a controlled vocabulary. CATH places the structure in a hierarchical fold classification (Class/Architecture/Topology/Homologous-superfamily). The organism is the source species.

— Where its atoms are —

Atomic coordinates in PDBx/mmCIF format — the same representation the Protein Data Bank distributes. Each line of the _atom_site loop places one backbone atom in Cartesian space (units: ångströms, origin: arbitrary).

The six renders are orthographic views along the three Cartesian axes in both directions. Representation (cartoon, sticks, or surface) and color scheme (sequence-rainbow or by-chain) vary across proteins so the training set covers all the common visualization conventions.

— Local backbone conformation —

Eight-state secondary structure (DSSP): H is the canonical α-helix, G the tighter 3₁₀-helix, I the wider π-helix; E/B are β-structure, T and S are turns and bends, and '-' is everything else. DSSP derives these from the pattern of main-chain N–H···O=C hydrogen bonds, not from the sequence.

Three-state secondary structure (P-SEA) collapses the eight DSSP classes into helix (a), strand (b), and coil (c). P-SEA assigns these from Cα geometry alone — distances and angles — without requiring backbone oxygens, so it works on any Cα trace.

φ (phi) and ψ (psi) are the two rotatable backbone dihedrals per residue: φ is the C(i-1)–N–Cα–C torsion, ψ is the N–Cα–C–N(i+1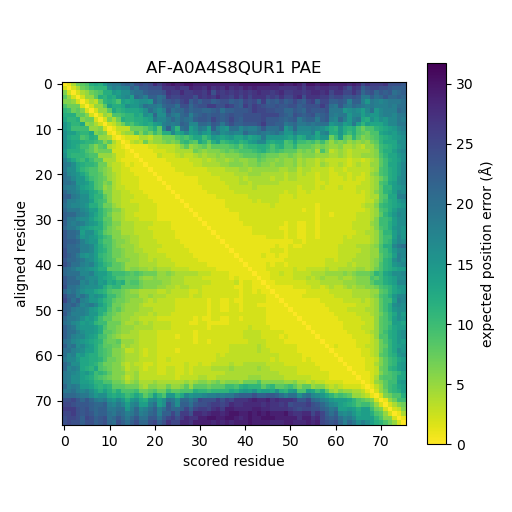) torsion, both in degrees on (−180°, 180°]. α-helical residues cluster near (−60°, −45°); β-strand residues near (−120°, +130°). A Ramachandran plot is simply a scatter of (φ, ψ) for every residue.

— Global shape and packing —

The geometric summary reports three shape descriptors. Rg (radius of gyration) measures how spread out the Cα atoms are about their centre of mass; compact globular proteins have small Rg, elongated or unfolded ones large. Cα contacts (<8 Å, |i−j|>4) count long-range residue pairs in spatial proximity — high for tightly packed folds, near zero for rods or random coil. The bounding-box extents give the protein's footprint along x, y, z in Å.

SASA measures how much of the protein is reachable by solvent. It is computed by rolling a water-sized probe over the atomic surface and summing the exposed area (Å²). Per-residue SASA distinguishes core (buried, low SASA) from surface (exposed, high SASA) residues; total SASA is a whole-molecule size measure.

Plot images: a contact map (which residues are close in 3D, as an N×N binary image), a Ramachandran scatter (backbone torsion angles, revealing secondary-structure composition at a glance), and — for AlphaFold structures — a PAE heatmap (pairwise prediction confidence).

— Structural neighborhood —

A 3Di character summarizes, for each residue, the relative orientation of the Cα frame of its nearest spatial neighbor. Because it encodes fold topology rather than chemistry, 3Di alignments detect remote structural similarity that sequence alignment misses.

The Foldseek neighbor list gives the closest experimentally determined structures in the PDB, ranked by structural alignment. TM-score near 1 means near-identical fold; near 0.3 means only rough topology match. This is how one finds what a novel AlphaFold prediction most resembles in the solved-structure universe.

— Confidence and disorder —

For AlphaFold models, the B-factor field carries pLDDT — the model's own estim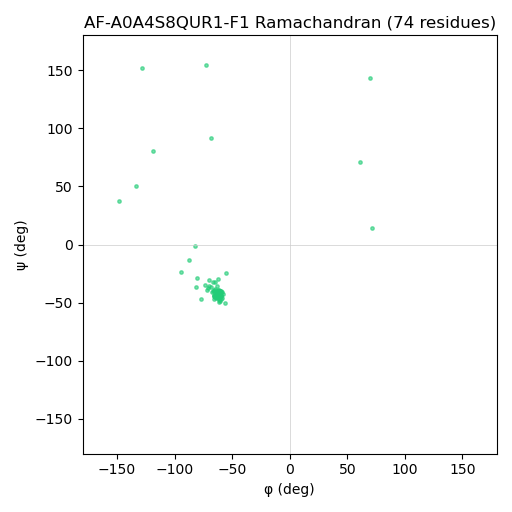ate of local accuracy on a 0–100 scale. Regions with pLDDT<50 should be treated as essentially unmodeled; they often correspond to intrinsically disordered segments.

Crystallographic B-factors measure how much each atom's electron density is smeared out, in Å². They rise in mobile loops and surface residues and fall in the buried interior. In AlphaFold models this column is repurposed to hold pLDDT instead.

Predicted Aligned Error (PAE) is an AlphaFold confidence matrix: entry (i, j) is the expected error in the position of residue j, in ångströms, when the prediction is superimposed on the true structure at residue i. Low PAE within a block of residues means that block is internally rigid and well-predicted; high PAE betwee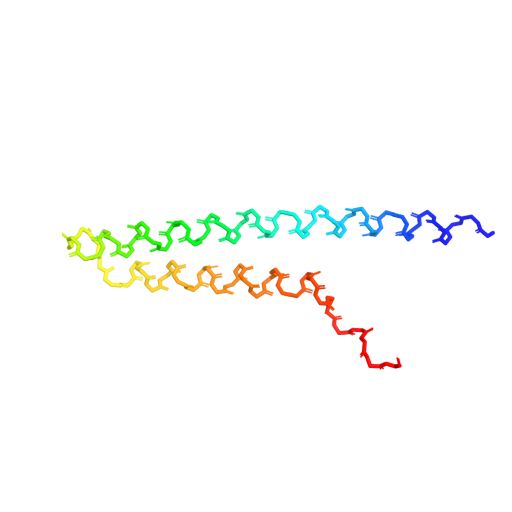n two blocks means their relative placement is uncertain even if each block individually is confident.